Protein AF-A0A8W8LPR8-F1 (afdb_monomer_lite)

InterPro domains:
  IPR003726 Homocysteine-binding domain [PF02574] (1-99)
  IPR003726 Homocysteine-binding domain [PS50970] (1-101)
  IPR036589 Homocysteine-binding domain superfamily [G3DSA:3.20.20.330] (1-135)
  IPR036589 Homocysteine-binding domain superfamily [SSF82282] (1-129)

Structure (mmCIF, N/CA/C/O backbone):
data_AF-A0A8W8LPR8-F1
#
_entry.id   AF-A0A8W8LPR8-F1
#
loop_
_atom_site.group_PDB
_atom_site.id
_atom_site.type_symbol
_atom_site.label_atom_id
_atom_site.label_alt_id
_atom_site.label_comp_id
_atom_site.label_asym_id
_atom_site.label_entity_id
_atom_site.label_seq_id
_atom_site.pdbx_PDB_ins_code
_atom_site.Cartn_x
_atom_site.Cartn_y
_atom_site.Cartn_z
_atom_site.occupancy
_atom_site.B_iso_or_equiv
_atom_site.auth_seq_id
_atom_site.auth_comp_id
_atom_site.auth_asym_id
_atom_site.auth_atom_id
_atom_site.pdbx_PDB_model_num
ATOM 1 N N . LEU A 1 1 ? -12.129 2.761 8.278 1.00 97.50 1 LEU A N 1
ATOM 2 C CA . LEU A 1 1 ? -11.094 3.819 8.320 1.00 97.50 1 LEU A CA 1
ATOM 3 C C . LEU A 1 1 ? -10.591 4.074 6.909 1.00 97.50 1 LEU A C 1
ATOM 5 O O . LEU A 1 1 ? -10.383 3.106 6.181 1.00 97.50 1 LEU A O 1
ATOM 9 N N . ASN A 1 2 ? -10.398 5.334 6.522 1.00 98.25 2 ASN A N 1
ATOM 10 C CA . ASN A 1 2 ? -9.800 5.697 5.238 1.00 98.25 2 ASN A CA 1
ATOM 11 C C . ASN A 1 2 ? -8.885 6.925 5.365 1.00 98.25 2 ASN A C 1
ATOM 13 O O . ASN A 1 2 ? -9.043 7.708 6.297 1.00 98.25 2 ASN A O 1
ATOM 17 N N . CYS A 1 3 ? -8.004 7.098 4.378 1.00 98.19 3 CYS A N 1
ATOM 18 C CA . CYS A 1 3 ? -7.087 8.234 4.233 1.00 98.19 3 CYS A CA 1
ATOM 19 C C . CYS A 1 3 ? -6.099 8.397 5.403 1.00 98.19 3 CYS A C 1
ATOM 21 O O . CYS A 1 3 ? -5.948 7.473 6.203 1.00 98.19 3 CYS A O 1
ATOM 23 N N . CYS A 1 4 ? -5.441 9.563 5.446 1.00 98.00 4 CYS A N 1
ATOM 24 C CA . CYS A 1 4 ? -4.538 10.122 6.456 1.00 98.00 4 CYS A CA 1
ATOM 25 C C . CYS A 1 4 ? -3.412 9.177 6.886 1.00 98.00 4 CYS A C 1
ATOM 27 O O . CYS A 1 4 ? -2.247 9.414 6.598 1.00 98.00 4 CYS A O 1
ATOM 29 N N . ARG A 1 5 ? -3.754 8.085 7.562 1.00 98.69 5 ARG A N 1
ATOM 30 C CA . ARG A 1 5 ? -2.844 7.070 8.086 1.00 98.69 5 ARG A CA 1
ATOM 31 C C . ARG A 1 5 ? -2.363 6.118 6.998 1.00 98.69 5 ARG A C 1
ATOM 33 O O . ARG A 1 5 ? -3.158 5.616 6.194 1.00 98.69 5 ARG A O 1
ATOM 40 N N . GLY A 1 6 ? -1.067 5.831 7.027 1.00 98.69 6 GLY A N 1
ATOM 41 C CA . GLY A 1 6 ? -0.468 4.761 6.251 1.00 98.69 6 GLY A CA 1
ATOM 42 C C . GLY A 1 6 ? -0.840 3.376 6.786 1.00 98.69 6 GLY A C 1
ATOM 43 O O . GLY A 1 6 ? -1.510 3.247 7.820 1.00 98.69 6 GLY A O 1
ATOM 44 N N . PRO A 1 7 ? -0.399 2.301 6.113 1.00 98.50 7 PRO A N 1
ATOM 45 C CA . PRO A 1 7 ? -0.752 0.941 6.508 1.00 98.50 7 PRO A CA 1
ATOM 46 C C . PRO A 1 7 ? -0.296 0.593 7.933 1.00 98.50 7 PRO A C 1
ATOM 48 O O . PRO A 1 7 ? -1.081 0.073 8.727 1.00 98.50 7 PRO A O 1
ATOM 51 N N . SER A 1 8 ? 0.946 0.945 8.281 1.00 98.00 8 SER A N 1
ATOM 52 C CA . SER A 1 8 ? 1.567 0.679 9.587 1.00 98.00 8 SER A CA 1
ATOM 53 C C . SER A 1 8 ? 0.810 1.324 10.748 1.00 98.00 8 SER A C 1
ATOM 55 O O . SER A 1 8 ? 0.628 0.698 11.789 1.00 98.00 8 SER A O 1
ATOM 57 N N . THR A 1 9 ? 0.332 2.557 10.575 1.00 98.62 9 THR A N 1
ATOM 58 C CA . THR A 1 9 ? -0.313 3.333 11.646 1.00 98.62 9 THR A CA 1
ATOM 59 C C . THR A 1 9 ? -1.829 3.151 11.678 1.00 98.62 9 THR A C 1
ATOM 61 O O . THR A 1 9 ? -2.470 3.528 12.661 1.00 98.62 9 THR A O 1
ATOM 64 N N . MET A 1 10 ? -2.420 2.558 10.633 1.00 98.75 10 MET A N 1
ATOM 65 C CA . MET A 1 10 ? -3.833 2.173 10.597 1.00 98.75 10 MET A CA 1
ATOM 66 C C . MET A 1 10 ? -4.073 0.774 11.182 1.00 98.75 10 MET A C 1
ATOM 68 O O . MET A 1 10 ? -5.082 0.570 11.858 1.00 98.75 10 MET A O 1
ATOM 72 N N . LEU A 1 11 ? -3.170 -0.187 10.955 1.00 98.56 11 LEU A N 1
ATOM 73 C CA . LEU A 1 11 ? -3.340 -1.584 11.385 1.00 98.56 11 LEU A CA 1
ATOM 74 C C . LEU A 1 11 ? -3.645 -1.759 12.886 1.00 98.56 11 LEU A C 1
ATOM 76 O O . LEU A 1 11 ? -4.584 -2.497 13.195 1.00 98.56 11 LEU A O 1
ATOM 80 N N . PRO A 1 12 ? -2.947 -1.090 13.829 1.00 98.38 12 PRO A N 1
ATOM 81 C CA . PRO A 1 12 ? -3.279 -1.188 15.251 1.00 98.38 12 PRO A CA 1
ATOM 82 C C . PRO A 1 12 ? -4.718 -0.754 15.552 1.00 98.38 12 PRO A C 1
ATOM 84 O O . PRO A 1 12 ? -5.426 -1.428 16.294 1.00 98.38 12 PRO A O 1
ATOM 87 N N . LEU A 1 13 ? -5.195 0.312 14.901 1.00 98.44 13 LEU A N 1
ATOM 88 C CA . LEU A 1 13 ? -6.566 0.795 15.073 1.00 98.44 13 LEU A CA 1
ATOM 89 C C . LEU A 1 13 ? -7.589 -0.208 14.537 1.00 98.44 13 LEU A C 1
ATOM 91 O O . LEU A 1 13 ? -8.627 -0.413 15.158 1.00 98.44 13 LEU A O 1
ATOM 95 N N . LEU A 1 14 ? -7.302 -0.863 13.408 1.00 98.50 14 LEU A N 1
ATOM 96 C CA . LEU A 1 14 ? -8.178 -1.904 12.862 1.00 98.50 14 LEU A CA 1
ATOM 97 C C . LEU A 1 14 ? -8.317 -3.089 13.823 1.00 98.50 14 LEU A C 1
ATOM 99 O O . LEU A 1 14 ? -9.423 -3.607 13.971 1.00 98.50 14 LEU A O 1
ATOM 103 N N . LYS A 1 15 ? -7.232 -3.485 14.505 1.00 98.25 15 LYS A N 1
ATOM 104 C CA . LYS A 1 15 ? -7.264 -4.546 15.525 1.00 98.25 15 LYS A CA 1
ATOM 105 C C . L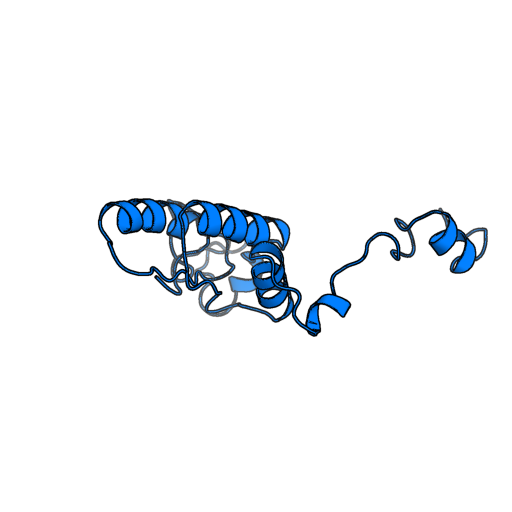YS A 1 15 ? -8.173 -4.166 16.692 1.00 98.25 15 LYS A C 1
ATOM 107 O O . LYS A 1 15 ? -9.020 -4.969 17.075 1.00 98.25 15 LYS A O 1
ATOM 112 N N . GLU A 1 16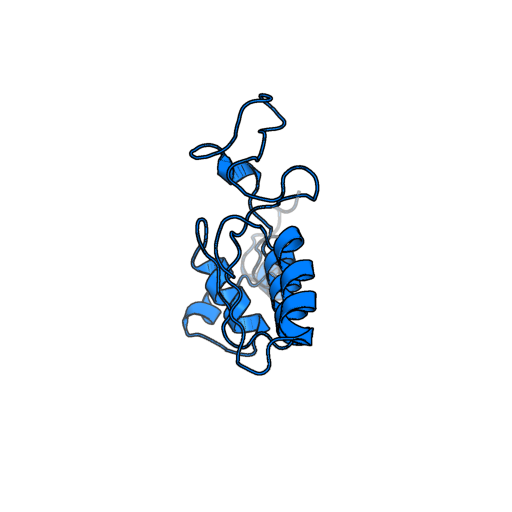 ? -8.055 -2.946 17.213 1.00 98.44 16 GLU A N 1
ATOM 113 C CA . GLU A 1 16 ? -8.924 -2.475 18.301 1.00 98.44 16 GLU A CA 1
ATOM 114 C C . GLU A 1 16 ? -10.386 -2.353 17.861 1.00 98.44 16 GLU A C 1
ATOM 116 O O . GLU A 1 16 ? -11.285 -2.840 18.546 1.00 98.44 16 GLU A O 1
ATOM 121 N N . ILE A 1 17 ? -10.638 -1.796 16.672 1.00 98.19 17 ILE A N 1
ATOM 122 C CA . ILE A 1 17 ? -11.991 -1.689 16.112 1.00 98.19 17 ILE A CA 1
ATOM 123 C C . ILE A 1 17 ? -12.613 -3.074 15.942 1.00 98.19 17 ILE A C 1
ATOM 125 O O . ILE A 1 17 ? -13.782 -3.256 16.276 1.00 98.19 17 ILE A O 1
ATOM 129 N N . LYS A 1 18 ? -11.860 -4.066 15.455 1.00 97.06 18 LYS A N 1
ATOM 130 C CA . LYS A 1 18 ? -12.389 -5.415 15.230 1.00 97.06 18 LYS A CA 1
ATOM 131 C C . LYS A 1 18 ? -12.866 -6.093 16.518 1.00 97.06 18 LYS A C 1
ATOM 133 O O . LYS A 1 18 ? -13.829 -6.852 16.459 1.00 97.06 18 LYS A O 1
ATOM 138 N N . LYS A 1 19 ? -12.246 -5.806 17.670 1.00 97.62 19 LYS A N 1
ATOM 139 C CA . LYS A 1 19 ? -12.659 -6.365 18.973 1.00 97.62 19 LYS A CA 1
ATOM 140 C C . LYS A 1 19 ? -14.067 -5.929 19.381 1.00 97.62 19 LYS A C 1
ATOM 142 O O . LYS A 1 19 ? -14.763 -6.679 20.057 1.00 97.62 19 LYS A O 1
ATOM 147 N N . VAL A 1 20 ? -14.478 -4.722 18.989 1.00 97.81 20 VAL A N 1
ATOM 148 C CA . VAL A 1 20 ? -15.739 -4.107 19.440 1.00 97.81 20 VAL A CA 1
ATOM 149 C C . VAL A 1 20 ? -16.794 -4.011 18.336 1.00 97.81 20 VAL A C 1
ATOM 151 O O . VAL A 1 20 ? -17.993 -4.014 18.618 1.00 97.81 20 VAL A O 1
ATOM 154 N N . CYS A 1 21 ? -16.381 -3.948 17.070 1.00 96.88 21 CYS A N 1
ATOM 155 C CA . CYS A 1 21 ? -17.280 -3.830 15.931 1.00 96.88 21 CYS A CA 1
ATOM 156 C C . CYS A 1 21 ? -17.783 -5.209 15.483 1.00 96.88 21 CYS A C 1
ATOM 158 O O . CYS A 1 21 ? -17.023 -6.033 14.976 1.00 96.88 21 CYS A O 1
ATOM 160 N N . LYS A 1 22 ? -19.093 -5.441 15.632 1.00 94.69 22 LYS A N 1
ATOM 161 C CA . LYS A 1 22 ? -19.756 -6.692 15.221 1.00 94.69 22 LYS A CA 1
ATOM 162 C C . LYS A 1 22 ? -20.054 -6.764 13.717 1.00 94.69 22 LYS A C 1
ATOM 164 O O . LYS A 1 22 ? -20.313 -7.846 13.202 1.00 94.69 22 LYS A O 1
ATOM 169 N N . GLY A 1 23 ? -20.067 -5.620 13.035 1.00 96.38 23 GLY A N 1
ATOM 170 C CA . GLY A 1 23 ? -20.358 -5.525 11.607 1.00 96.38 23 GLY A CA 1
ATOM 171 C C . GLY A 1 23 ? -19.109 -5.615 10.724 1.00 96.38 23 GLY A C 1
ATOM 172 O O . GLY A 1 23 ? -17.986 -5.717 11.229 1.00 96.38 23 GLY A O 1
ATOM 173 N N . PRO A 1 24 ? -19.292 -5.541 9.395 1.00 97.12 24 PRO A N 1
ATOM 174 C CA . PRO A 1 24 ? -18.182 -5.434 8.464 1.00 97.12 24 PRO A CA 1
ATOM 175 C C . PRO A 1 24 ? -17.365 -4.166 8.681 1.00 97.12 24 PRO A C 1
ATOM 177 O O . PRO A 1 24 ? -17.918 -3.079 8.840 1.00 97.12 24 PRO A O 1
ATOM 180 N N . ILE A 1 25 ? -16.040 -4.303 8.630 1.00 98.25 25 ILE A N 1
ATOM 181 C CA . ILE A 1 25 ? -15.119 -3.167 8.704 1.00 98.25 25 ILE A CA 1
ATOM 182 C C . ILE A 1 25 ? -14.436 -2.929 7.359 1.00 98.25 25 ILE A C 1
ATOM 184 O O . ILE A 1 25 ? -14.130 -3.868 6.614 1.00 98.25 25 ILE A O 1
ATOM 188 N N . ALA A 1 26 ? -14.192 -1.649 7.081 1.00 98.50 26 ALA A N 1
ATOM 189 C CA . ALA A 1 26 ? -13.504 -1.176 5.891 1.00 98.50 26 ALA A CA 1
ATOM 190 C C . ALA A 1 26 ? -12.141 -0.560 6.237 1.00 98.50 26 ALA A C 1
ATOM 192 O O . ALA A 1 26 ? -12.038 0.206 7.204 1.00 98.50 26 ALA A O 1
ATOM 193 N N . ALA A 1 27 ? -11.121 -0.837 5.425 1.00 98.69 27 ALA A N 1
ATOM 194 C CA . ALA A 1 27 ? -9.781 -0.267 5.561 1.00 98.69 27 ALA A CA 1
ATOM 195 C C . ALA A 1 27 ? -9.257 0.245 4.215 1.00 98.69 27 ALA A C 1
ATOM 197 O O . ALA A 1 27 ? -9.103 -0.522 3.264 1.00 98.69 27 ALA A O 1
ATOM 198 N N . LEU A 1 28 ? -8.998 1.552 4.144 1.00 98.81 28 LEU A N 1
ATOM 199 C CA . LEU A 1 28 ? -8.468 2.227 2.962 1.00 98.81 28 LEU A CA 1
ATOM 200 C C . LEU A 1 28 ? -7.364 3.227 3.355 1.00 98.81 28 LEU A C 1
ATOM 202 O O . LEU A 1 28 ? -7.597 4.437 3.279 1.00 98.81 28 LEU A O 1
ATOM 206 N N . PRO A 1 29 ? -6.187 2.775 3.823 1.00 98.81 29 PRO A N 1
ATOM 207 C CA . PRO A 1 29 ? -5.091 3.683 4.156 1.00 98.81 29 PRO A CA 1
ATOM 208 C C . PRO A 1 29 ? -4.568 4.412 2.915 1.00 98.81 29 PRO A C 1
ATOM 210 O O . PRO A 1 29 ? -4.819 4.008 1.774 1.00 98.81 29 PRO A O 1
ATOM 213 N N . VAL A 1 30 ? -3.813 5.485 3.131 1.00 98.69 30 VAL A N 1
ATOM 214 C CA . VAL A 1 30 ? -2.938 6.025 2.078 1.00 98.69 30 VAL A CA 1
ATOM 215 C C . VAL A 1 30 ? -1.736 5.089 1.906 1.00 98.69 30 VAL A C 1
ATOM 217 O O . VAL A 1 30 ? -1.276 4.527 2.897 1.00 98.69 30 VAL A O 1
ATOM 220 N N . PRO A 1 31 ? -1.186 4.878 0.699 1.00 98.38 31 PRO A N 1
ATOM 221 C CA . PRO A 1 31 ? -0.024 4.021 0.494 1.00 98.38 31 PRO A CA 1
ATOM 222 C C . PRO A 1 31 ? 1.283 4.785 0.764 1.00 98.38 31 PRO A C 1
ATOM 224 O O . PRO A 1 31 ? 2.237 4.675 -0.005 1.00 98.38 31 PRO A O 1
ATOM 227 N N . PHE A 1 32 ? 1.317 5.570 1.843 1.00 98.56 32 PHE A N 1
ATOM 228 C CA . PHE A 1 32 ? 2.496 6.291 2.315 1.00 98.56 32 PHE A CA 1
ATOM 229 C C . PHE A 1 32 ? 2.998 5.677 3.625 1.00 98.56 32 PHE A C 1
ATOM 231 O O . PHE A 1 32 ? 2.217 5.194 4.447 1.00 98.56 32 PHE A O 1
ATOM 238 N N . ARG A 1 33 ? 4.315 5.683 3.819 1.00 98.44 33 ARG A N 1
ATOM 239 C CA . ARG A 1 33 ? 4.989 5.219 5.029 1.00 98.44 33 ARG A CA 1
ATOM 240 C C . ARG A 1 33 ? 4.859 6.295 6.100 1.00 98.44 33 ARG A C 1
ATOM 242 O O . ARG A 1 33 ? 5.581 7.279 6.075 1.00 98.44 33 ARG A O 1
ATOM 249 N N . THR A 1 34 ? 3.940 6.074 7.027 1.00 98.44 34 THR A N 1
ATOM 250 C CA . THR A 1 34 ? 3.764 6.872 8.247 1.00 98.44 34 THR A CA 1
ATOM 251 C C . THR A 1 34 ? 4.379 6.148 9.447 1.00 98.44 34 THR A C 1
ATOM 253 O O . THR A 1 34 ? 4.468 4.912 9.443 1.00 98.44 34 THR A O 1
ATOM 256 N N . THR A 1 35 ? 4.749 6.881 10.493 1.00 97.88 35 THR A N 1
ATOM 257 C CA . THR A 1 35 ? 5.352 6.332 11.724 1.00 97.88 35 THR A CA 1
ATOM 258 C C . THR A 1 35 ? 4.490 6.628 12.951 1.00 97.88 35 THR A C 1
ATOM 260 O O . THR A 1 35 ? 3.425 7.227 12.840 1.00 97.88 35 THR A O 1
ATOM 263 N N . SER A 1 36 ? 4.885 6.168 14.137 1.00 97.44 36 SER A N 1
ATOM 264 C CA . SER A 1 36 ? 4.206 6.551 15.383 1.00 97.44 36 SER A CA 1
ATOM 265 C C . SER A 1 36 ? 4.290 8.054 15.652 1.00 97.44 36 SER A C 1
ATOM 267 O O . SER A 1 36 ? 3.330 8.630 16.160 1.00 97.44 36 SER A O 1
ATOM 269 N N . GLU A 1 37 ? 5.415 8.667 15.292 1.00 98.06 37 GLU A N 1
ATOM 270 C CA . GLU A 1 37 ? 5.723 10.086 15.482 1.00 98.06 37 GLU A CA 1
ATOM 271 C C . GLU A 1 37 ? 4.984 10.946 14.451 1.00 98.06 37 GLU A C 1
ATOM 273 O O . GLU A 1 37 ? 4.392 11.961 14.808 1.00 98.06 37 GLU A O 1
ATOM 278 N N . GLU A 1 38 ? 4.934 10.488 13.197 1.00 98.25 38 GLU A N 1
ATOM 279 C CA . GLU A 1 38 ? 4.216 11.132 12.093 1.00 98.25 38 GLU A CA 1
ATOM 280 C C . GLU A 1 38 ? 3.117 10.191 11.566 1.00 98.25 38 GLU A C 1
ATOM 282 O O . GLU A 1 38 ? 3.279 9.509 10.545 1.00 98.25 38 GLU A O 1
ATOM 287 N N . PRO A 1 39 ? 1.983 10.076 12.287 1.00 98.38 39 PRO A N 1
ATOM 288 C CA . PRO A 1 39 ? 1.002 9.024 12.043 1.00 98.38 39 PRO A CA 1
ATOM 289 C C . PRO A 1 39 ? 0.163 9.208 10.787 1.00 98.38 39 PRO A C 1
ATOM 291 O O . PRO A 1 39 ? -0.497 8.246 10.374 1.00 98.38 39 PRO A O 1
ATOM 294 N N . THR A 1 40 ? 0.153 10.401 10.197 1.00 98.50 40 THR A N 1
ATOM 295 C CA . THR A 1 40 ? -0.656 10.733 9.025 1.00 98.50 40 THR A CA 1
ATOM 296 C C . THR A 1 40 ? 0.175 11.426 7.948 1.00 98.50 40 THR A C 1
ATOM 298 O O . THR A 1 40 ? 1.209 12.014 8.244 1.00 98.50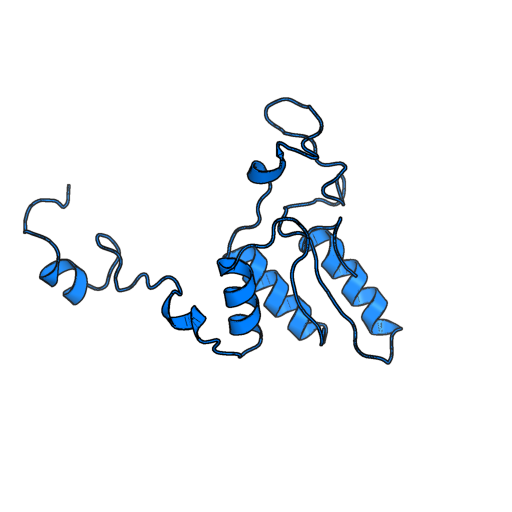 40 THR A O 1
ATOM 301 N N . MET A 1 41 ? -0.267 11.359 6.691 1.00 98.12 41 MET A N 1
ATOM 302 C CA . MET A 1 41 ? 0.445 11.958 5.559 1.00 98.12 41 MET A CA 1
ATOM 303 C C 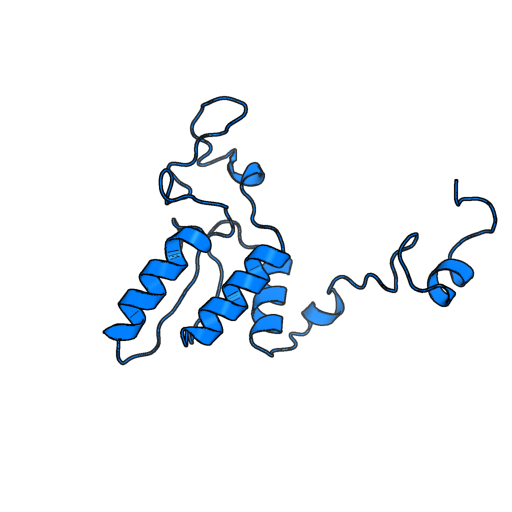. MET A 1 41 ? 0.599 13.477 5.683 1.00 98.12 41 MET A C 1
ATOM 305 O O . MET A 1 41 ? 1.559 14.031 5.168 1.00 98.12 41 MET A O 1
ATOM 309 N N . GLU A 1 42 ? -0.342 14.141 6.357 1.00 98.44 42 GLU A N 1
ATOM 310 C CA . GLU A 1 42 ? -0.393 15.595 6.525 1.00 98.44 42 GLU A CA 1
ATOM 311 C C . GLU A 1 42 ? 0.717 16.133 7.433 1.00 98.44 42 GLU A C 1
ATOM 313 O O . GLU A 1 42 ? 1.032 17.317 7.362 1.00 98.44 42 GLU A O 1
ATOM 318 N N . VAL A 1 43 ? 1.297 15.277 8.279 1.00 98.19 43 VAL A N 1
ATOM 319 C CA . VAL A 1 43 ? 2.350 15.643 9.238 1.00 98.19 43 VAL A CA 1
ATOM 320 C C . VAL A 1 43 ? 3.708 15.040 8.884 1.00 98.19 43 VAL A C 1
ATOM 322 O O . VAL A 1 43 ? 4.618 15.111 9.697 1.00 98.19 43 VAL A O 1
ATOM 325 N N . LEU A 1 44 ? 3.841 14.429 7.701 1.00 98.38 44 LEU A N 1
ATOM 326 C CA . LEU A 1 44 ? 5.120 13.894 7.240 1.00 98.38 44 LEU A CA 1
ATOM 327 C C . LEU A 1 44 ? 6.107 15.030 6.973 1.00 98.38 44 LEU A C 1
ATOM 329 O O . LEU A 1 44 ? 5.781 15.976 6.248 1.00 98.38 44 LEU A O 1
ATOM 333 N N . THR A 1 45 ? 7.321 14.888 7.491 1.00 98.25 45 THR A N 1
ATOM 334 C CA . THR A 1 45 ? 8.429 15.813 7.240 1.00 98.25 45 THR A CA 1
ATOM 335 C C . THR A 1 45 ? 9.396 15.191 6.244 1.00 98.25 45 THR A C 1
ATOM 337 O O . THR A 1 45 ? 9.879 14.078 6.449 1.00 98.25 45 THR A O 1
ATOM 340 N N . ASP A 1 46 ? 9.696 15.896 5.154 1.00 96.44 46 ASP A N 1
ATOM 341 C CA . ASP A 1 46 ? 10.719 15.473 4.200 1.00 96.44 46 ASP A CA 1
ATOM 342 C C . ASP A 1 46 ? 12.089 15.408 4.905 1.00 96.44 46 ASP A C 1
ATOM 344 O O . ASP A 1 46 ? 12.572 16.432 5.391 1.00 96.44 46 ASP A O 1
ATOM 348 N N . PRO A 1 47 ? 12.733 14.228 4.981 1.00 93.38 47 PRO A N 1
ATOM 349 C CA . PRO A 1 47 ? 14.004 14.078 5.681 1.00 93.38 47 PRO A CA 1
ATOM 350 C C . PRO A 1 47 ? 15.165 14.815 5.003 1.00 93.38 47 PRO A C 1
ATOM 352 O O . PRO A 1 47 ? 16.159 15.092 5.673 1.00 93.38 47 PRO A O 1
ATOM 355 N N . ASP A 1 48 ? 15.066 15.119 3.706 1.00 95.12 48 ASP A N 1
ATOM 356 C CA . ASP A 1 48 ? 16.134 15.785 2.958 1.00 95.12 48 ASP A CA 1
ATOM 357 C C . ASP A 1 48 ? 16.084 17.314 3.152 1.00 95.12 48 ASP A C 1
ATOM 359 O O . ASP A 1 48 ? 17.123 17.974 3.158 1.00 95.12 48 ASP A O 1
ATOM 363 N N . THR A 1 49 ? 14.889 17.885 3.346 1.00 95.75 49 THR A N 1
ATOM 364 C CA . THR A 1 49 ? 14.683 19.343 3.464 1.00 95.75 49 THR A CA 1
ATOM 365 C C . THR A 1 49 ? 14.262 19.810 4.858 1.00 95.75 49 THR A C 1
ATOM 367 O O . THR A 1 49 ? 14.390 20.994 5.170 1.00 95.75 49 THR A O 1
ATOM 370 N N . GLY A 1 50 ? 13.756 18.912 5.706 1.00 96.62 50 GLY A N 1
ATOM 371 C CA . GLY A 1 50 ? 13.154 19.239 7.001 1.00 96.62 50 GLY A CA 1
ATOM 372 C C . GLY A 1 50 ? 11.805 19.962 6.902 1.00 96.62 50 GLY A C 1
ATOM 373 O O . GLY A 1 50 ? 11.303 20.451 7.913 1.00 96.62 50 GLY A O 1
ATOM 374 N N . MET A 1 51 ? 11.225 20.064 5.703 1.00 97.50 51 MET A N 1
ATOM 375 C CA . MET A 1 51 ? 9.973 20.779 5.448 1.00 97.50 51 MET A CA 1
ATOM 376 C C . MET A 1 51 ? 8.770 19.822 5.444 1.00 97.50 51 MET A C 1
ATOM 378 O O . MET A 1 51 ? 8.936 18.629 5.180 1.00 97.50 51 MET A O 1
ATOM 382 N N . PRO A 1 52 ? 7.540 20.313 5.689 1.00 98.06 52 PRO A N 1
ATOM 383 C CA . PRO A 1 52 ? 6.341 19.495 5.527 1.00 98.06 52 PRO A CA 1
ATOM 384 C C . PRO A 1 52 ? 6.228 18.947 4.099 1.00 98.06 52 PRO A C 1
ATOM 386 O O . PRO A 1 52 ? 6.257 19.711 3.137 1.00 98.06 52 PRO A O 1
ATOM 389 N N . ALA A 1 53 ? 6.059 17.632 3.962 1.00 97.75 53 ALA A N 1
ATOM 390 C CA . ALA A 1 53 ? 5.956 16.972 2.661 1.00 97.75 53 ALA A CA 1
ATOM 391 C C . ALA A 1 53 ? 4.564 17.130 2.023 1.00 97.75 53 ALA A C 1
ATOM 393 O O . ALA A 1 53 ? 4.408 17.110 0.801 1.00 97.75 53 ALA A O 1
ATOM 394 N N . PHE A 1 54 ? 3.513 17.258 2.834 1.00 97.69 54 PHE A N 1
ATOM 395 C CA . PHE A 1 54 ? 2.157 17.458 2.330 1.00 97.69 54 PHE A CA 1
ATOM 396 C C . PHE A 1 54 ? 1.954 18.903 1.827 1.00 97.69 54 PHE A C 1
ATOM 398 O O . PHE A 1 54 ? 2.346 19.839 2.523 1.00 97.69 54 PHE A O 1
ATOM 405 N N . PRO A 1 55 ? 1.264 19.123 0.686 1.00 94.75 55 PRO A N 1
ATOM 406 C CA . PRO A 1 55 ? 0.592 18.121 -0.149 1.00 94.75 55 PRO A CA 1
ATOM 407 C C . PRO A 1 55 ? 1.397 17.605 -1.349 1.00 94.75 55 PRO A C 1
ATOM 409 O O . PRO A 1 55 ? 0.925 16.688 -2.021 1.00 94.75 55 PRO A O 1
ATOM 412 N N . VAL A 1 56 ? 2.552 18.194 -1.665 1.00 94.69 56 VAL A N 1
ATOM 413 C CA . VAL A 1 56 ? 3.183 18.037 -2.991 1.00 94.69 56 VAL A CA 1
ATOM 414 C C . VAL A 1 56 ? 4.395 17.100 -3.021 1.00 94.69 56 VAL A C 1
ATOM 416 O O . VAL A 1 56 ? 4.596 16.429 -4.031 1.00 94.69 56 VAL A O 1
ATOM 419 N N . ASP A 1 57 ? 5.122 16.945 -1.915 1.00 96.69 57 ASP A N 1
ATOM 420 C CA . ASP A 1 57 ? 6.389 16.194 -1.831 1.00 96.69 57 ASP A CA 1
ATOM 421 C C . ASP A 1 57 ? 6.226 14.797 -1.192 1.00 96.69 57 ASP A C 1
ATOM 423 O O . ASP A 1 57 ? 7.163 14.152 -0.722 1.00 96.69 57 ASP A O 1
ATOM 427 N N . LEU A 1 58 ? 5.006 14.259 -1.240 1.00 97.19 58 LEU A N 1
ATOM 428 C CA . LEU A 1 58 ? 4.659 12.921 -0.751 1.00 97.19 58 LEU A CA 1
ATOM 429 C C . LEU A 1 58 ? 5.274 11.721 -1.506 1.00 97.19 58 LEU A C 1
ATOM 431 O O . LEU A 1 58 ? 5.370 10.655 -0.887 1.00 97.19 58 LEU A O 1
ATOM 435 N N . PRO A 1 59 ? 5.685 11.788 -2.797 1.00 95.31 59 PRO A N 1
ATOM 436 C CA . PRO A 1 59 ? 6.167 10.603 -3.512 1.00 95.31 59 PRO A CA 1
ATOM 437 C C . PRO A 1 59 ? 7.337 9.871 -2.844 1.00 95.31 59 PRO A C 1
ATOM 439 O O . PRO A 1 59 ? 7.453 8.650 -2.979 1.00 95.31 59 PRO A O 1
ATOM 442 N N . ARG A 1 60 ? 8.170 10.578 -2.069 1.00 95.06 60 ARG A N 1
ATOM 443 C CA . ARG A 1 60 ? 9.264 9.972 -1.294 1.00 95.06 60 ARG A CA 1
ATOM 444 C C . ARG A 1 60 ? 8.772 8.907 -0.309 1.00 95.06 60 ARG A C 1
ATOM 446 O O . ARG A 1 60 ? 9.483 7.942 -0.032 1.00 95.06 60 ARG A O 1
ATOM 453 N N . PHE A 1 61 ? 7.549 9.054 0.187 1.00 98.06 61 PHE A N 1
ATOM 454 C CA . PHE A 1 61 ? 6.988 8.221 1.241 1.00 98.06 61 PHE A CA 1
ATOM 455 C C . PHE A 1 61 ? 6.218 7.013 0.716 1.00 98.06 61 PHE A C 1
ATOM 457 O O . PHE A 1 61 ? 5.675 6.268 1.525 1.00 98.06 61 PHE A O 1
ATOM 464 N N . PHE A 1 62 ? 6.148 6.760 -0.596 1.00 98.06 62 PHE A N 1
ATOM 465 C CA . PHE A 1 62 ? 5.388 5.615 -1.104 1.00 98.06 62 PHE A CA 1
ATOM 466 C C . PHE A 1 62 ? 5.822 4.279 -0.468 1.00 98.06 62 PHE A C 1
ATOM 468 O O . PHE A 1 62 ? 7.007 3.927 -0.363 1.00 98.06 62 PHE A O 1
ATOM 475 N N . CYS A 1 63 ? 4.830 3.495 -0.051 1.00 98.38 63 CYS A N 1
ATOM 476 C CA . CYS A 1 63 ? 5.016 2.094 0.298 1.00 98.38 63 CYS A CA 1
ATOM 477 C C . CYS A 1 63 ? 5.498 1.315 -0.928 1.00 98.38 63 CYS A C 1
ATOM 479 O O . CYS A 1 63 ? 5.104 1.597 -2.052 1.00 98.38 63 CYS A O 1
ATOM 481 N N . SER A 1 64 ? 6.329 0.298 -0.731 1.00 97.31 64 SER A N 1
ATOM 482 C CA . SER A 1 64 ? 6.620 -0.662 -1.792 1.00 97.31 64 SER A CA 1
ATOM 483 C C . SER A 1 64 ? 5.405 -1.557 -2.064 1.00 97.31 64 SER A C 1
ATOM 485 O O . SER A 1 64 ? 4.485 -1.668 -1.249 1.00 97.31 64 SER A O 1
ATOM 487 N N . ARG A 1 65 ? 5.425 -2.269 -3.197 1.00 96.19 65 ARG A N 1
ATOM 488 C CA . ARG A 1 65 ? 4.439 -3.325 -3.488 1.00 96.19 65 ARG A CA 1
ATOM 489 C C . ARG A 1 65 ? 4.394 -4.359 -2.364 1.00 96.19 65 ARG A C 1
ATOM 491 O O . ARG A 1 65 ? 3.313 -4.680 -1.894 1.00 96.19 65 ARG A O 1
ATOM 498 N N . THR A 1 66 ? 5.555 -4.807 -1.892 1.00 96.62 66 THR A N 1
ATOM 499 C CA . THR A 1 66 ? 5.666 -5.775 -0.794 1.00 96.62 66 THR A CA 1
ATOM 500 C C . THR A 1 66 ? 4.971 -5.279 0.472 1.00 96.62 66 THR A C 1
ATOM 502 O O . THR A 1 66 ? 4.158 -5.999 1.032 1.00 96.62 66 THR A O 1
ATOM 505 N N . GLN A 1 67 ? 5.182 -4.018 0.860 1.00 98.25 67 GLN A N 1
ATOM 506 C CA . GLN A 1 67 ? 4.533 -3.440 2.044 1.00 98.25 67 GLN A CA 1
ATOM 507 C C . GLN A 1 67 ? 3.004 -3.357 1.901 1.00 98.25 67 GLN A C 1
ATOM 509 O O . GLN A 1 67 ? 2.272 -3.567 2.866 1.00 98.25 67 GLN A O 1
ATOM 514 N N . ILE A 1 68 ? 2.500 -3.070 0.697 1.00 98.50 68 ILE A N 1
ATOM 515 C CA . ILE A 1 68 ? 1.055 -3.085 0.428 1.00 98.50 68 ILE A CA 1
ATOM 516 C C . ILE A 1 68 ? 0.492 -4.514 0.452 1.00 98.50 68 ILE A C 1
ATOM 518 O O . ILE A 1 68 ? -0.609 -4.711 0.964 1.00 98.50 68 ILE A O 1
ATOM 522 N N . ALA A 1 69 ? 1.232 -5.508 -0.048 1.00 97.81 69 ALA A N 1
ATOM 523 C CA . ALA A 1 69 ? 0.837 -6.914 0.046 1.00 97.81 69 ALA A CA 1
ATOM 524 C C . ALA A 1 69 ? 0.798 -7.399 1.505 1.00 97.81 69 ALA A C 1
ATOM 526 O O . ALA A 1 69 ? -0.193 -7.983 1.938 1.00 97.81 69 ALA A O 1
ATOM 527 N N . GLU A 1 70 ? 1.819 -7.069 2.297 1.00 98.44 70 GLU A N 1
ATOM 528 C CA . GLU A 1 70 ? 1.873 -7.363 3.735 1.00 98.44 70 GLU A CA 1
ATOM 529 C C . GLU A 1 70 ? 0.706 -6.723 4.494 1.00 98.44 70 GLU A C 1
ATOM 531 O O . GLU A 1 70 ? 0.094 -7.363 5.351 1.00 98.44 70 GLU A O 1
ATOM 536 N N . PHE A 1 71 ? 0.358 -5.474 4.171 1.00 98.62 71 PHE A N 1
ATOM 537 C CA . PHE A 1 71 ? -0.838 -4.833 4.713 1.00 98.62 71 PHE A CA 1
ATOM 538 C C . PHE A 1 71 ? -2.110 -5.598 4.344 1.00 98.62 71 PHE A C 1
ATOM 540 O O . PHE A 1 71 ? -2.957 -5.815 5.209 1.00 98.62 71 PHE A O 1
ATOM 547 N N . ALA A 1 72 ? -2.252 -6.014 3.084 1.00 98.50 72 ALA A N 1
ATOM 548 C CA . ALA A 1 72 ? -3.415 -6.764 2.625 1.00 98.50 72 ALA A CA 1
ATOM 549 C C . ALA A 1 72 ? -3.572 -8.080 3.394 1.00 98.50 72 ALA A C 1
ATOM 551 O O . ALA A 1 72 ? -4.663 -8.368 3.890 1.00 98.50 72 ALA A O 1
ATOM 552 N N . ALA A 1 73 ? -2.481 -8.836 3.537 1.00 98.44 73 ALA A N 1
ATOM 553 C CA . ALA A 1 73 ? -2.446 -10.088 4.282 1.00 98.44 73 ALA A CA 1
ATOM 554 C C . ALA A 1 73 ? -2.857 -9.879 5.748 1.00 98.44 73 ALA A C 1
ATOM 556 O O . ALA A 1 73 ? -3.774 -10.544 6.228 1.00 98.44 73 ALA A O 1
ATOM 557 N N . GLN A 1 74 ? -2.277 -8.886 6.428 1.00 98.62 74 GLN A N 1
ATOM 558 C CA . GLN A 1 74 ? -2.628 -8.564 7.816 1.00 98.62 74 GLN A CA 1
ATOM 559 C C . GLN A 1 74 ? -4.076 -8.078 7.960 1.00 98.62 74 GLN A C 1
ATOM 561 O O . GLN A 1 74 ? -4.783 -8.476 8.882 1.00 98.62 74 GLN A O 1
ATOM 566 N N . ALA A 1 75 ? -4.560 -7.236 7.044 1.00 98.56 75 ALA A N 1
ATOM 567 C CA . ALA A 1 75 ? -5.947 -6.777 7.045 1.00 98.56 75 ALA A CA 1
ATOM 568 C C . ALA A 1 75 ? -6.929 -7.946 6.851 1.00 98.56 75 ALA A C 1
ATOM 570 O O . ALA A 1 75 ? -7.979 -7.987 7.495 1.00 98.56 75 ALA A O 1
ATOM 571 N N . LYS A 1 76 ? -6.575 -8.914 5.999 1.00 97.88 76 LYS A N 1
ATOM 572 C CA . LYS A 1 76 ? -7.355 -10.136 5.776 1.00 97.88 76 LYS A CA 1
ATOM 573 C C . LYS A 1 76 ? -7.401 -10.996 7.036 1.00 97.88 76 LYS A C 1
ATOM 575 O O . LYS A 1 76 ? -8.474 -11.459 7.405 1.00 97.88 76 LYS A O 1
ATOM 580 N N . GLU A 1 77 ? -6.272 -11.139 7.725 1.00 98.06 77 GLU A N 1
ATOM 581 C CA . GLU A 1 77 ? -6.160 -11.876 8.990 1.00 98.06 77 GLU A CA 1
ATOM 582 C C . GLU A 1 77 ? -6.976 -11.225 10.123 1.00 98.06 77 GLU A C 1
ATOM 584 O O . GLU A 1 77 ? -7.634 -11.915 10.896 1.00 98.06 77 GLU A O 1
ATOM 589 N N . ILE A 1 78 ? -7.044 -9.888 10.161 1.00 98.19 78 ILE A N 1
ATOM 590 C CA . ILE A 1 78 ? -7.938 -9.131 11.062 1.00 98.19 78 ILE A CA 1
ATOM 591 C C . ILE A 1 78 ? -9.428 -9.351 10.710 1.00 98.19 78 ILE A C 1
ATOM 593 O O . ILE A 1 78 ? -10.315 -9.128 11.537 1.00 98.19 78 ILE A O 1
ATOM 597 N N . GLY A 1 79 ? -9.741 -9.792 9.492 1.00 97.38 79 GLY A N 1
ATOM 598 C CA . GLY A 1 79 ? -11.113 -9.954 9.013 1.00 97.38 79 GLY A CA 1
ATOM 599 C C . GLY A 1 79 ? -11.725 -8.658 8.478 1.00 97.38 79 GLY A C 1
ATOM 600 O O . GLY A 1 79 ? -12.920 -8.414 8.669 1.00 97.38 79 GLY A O 1
ATOM 601 N N . VAL A 1 80 ? -10.919 -7.809 7.830 1.00 98.38 80 VAL A N 1
ATOM 602 C CA . VAL A 1 80 ? -11.408 -6.670 7.038 1.00 98.38 80 VAL A CA 1
ATOM 603 C C . VAL A 1 80 ? -12.148 -7.190 5.803 1.00 98.38 80 VAL A C 1
ATOM 605 O O . VAL A 1 80 ? -11.632 -8.018 5.058 1.00 98.38 80 VAL A O 1
ATOM 608 N N . GLN A 1 81 ? -13.364 -6.694 5.571 1.00 97.25 81 GLN A N 1
ATOM 609 C CA . GLN A 1 81 ? -14.242 -7.182 4.494 1.00 97.25 81 GLN A CA 1
ATOM 610 C C . GLN A 1 81 ? -14.280 -6.243 3.288 1.00 97.25 81 GLN A C 1
ATOM 612 O O . GLN A 1 81 ? -14.506 -6.687 2.165 1.00 97.25 81 GLN A O 1
ATOM 617 N N . TYR A 1 82 ? -14.043 -4.951 3.512 1.00 98.00 82 TYR A N 1
ATOM 618 C CA . TYR A 1 82 ? -13.926 -3.960 2.452 1.00 98.00 82 TYR A CA 1
ATOM 619 C C . TYR A 1 82 ? -12.519 -3.365 2.495 1.00 98.00 82 TYR A C 1
ATOM 621 O O . TYR A 1 82 ? -12.202 -2.560 3.370 1.00 98.00 82 TYR A O 1
ATOM 629 N N . ILE A 1 83 ? -11.666 -3.751 1.551 1.00 98.44 83 ILE A N 1
ATOM 630 C CA . ILE A 1 83 ? -10.292 -3.253 1.471 1.00 98.44 83 ILE A CA 1
ATOM 631 C C . ILE A 1 83 ? -10.096 -2.368 0.242 1.00 98.44 83 ILE A C 1
ATOM 633 O O . ILE A 1 83 ? -10.633 -2.630 -0.834 1.00 98.44 83 ILE A O 1
ATOM 637 N N . GLY A 1 84 ? -9.295 -1.324 0.402 1.00 98.25 84 GLY A N 1
ATOM 638 C CA . GLY A 1 84 ? -8.840 -0.476 -0.688 1.00 98.25 84 GLY A CA 1
ATOM 639 C C . GLY A 1 84 ? -7.640 0.359 -0.266 1.00 98.25 84 GLY A C 1
ATOM 640 O O . GLY A 1 84 ? -6.992 0.078 0.739 1.00 98.25 84 GLY A O 1
ATOM 641 N N . LEU A 1 85 ? -7.365 1.405 -1.037 1.00 98.56 85 LEU A N 1
ATOM 642 C CA . LEU A 1 85 ? -6.380 2.441 -0.726 1.00 98.56 85 LEU A CA 1
ATOM 643 C C . LEU A 1 85 ? -6.981 3.795 -1.091 1.00 98.56 85 LEU A C 1
ATOM 645 O O . LEU A 1 85 ? -7.807 3.881 -2.002 1.00 98.56 85 LEU A O 1
ATOM 649 N N . CYS A 1 86 ? -6.576 4.835 -0.373 1.00 98.56 86 CYS A N 1
ATOM 650 C CA . CYS A 1 86 ? -7.108 6.186 -0.524 1.00 98.56 86 CYS A CA 1
ATOM 651 C C . CYS A 1 86 ? -6.175 7.067 -1.378 1.00 98.56 86 CYS A C 1
ATOM 653 O O . CYS A 1 86 ? -5.707 6.624 -2.428 1.00 98.56 86 CYS A O 1
ATOM 655 N N . CYS A 1 87 ? -5.918 8.312 -0.970 1.00 98.06 87 CYS A N 1
ATOM 656 C CA . CYS A 1 87 ? -5.018 9.238 -1.661 1.00 98.06 87 CYS A CA 1
ATOM 657 C C . CYS A 1 87 ? -3.655 8.595 -1.944 1.00 98.06 87 CYS A C 1
ATOM 659 O O . CYS A 1 87 ? -3.107 7.925 -1.077 1.00 98.06 87 CYS A O 1
ATOM 661 N N . GLY A 1 88 ? -3.128 8.779 -3.157 1.00 96.44 88 GLY A N 1
ATOM 662 C CA . GLY A 1 88 ? -1.882 8.146 -3.609 1.00 96.44 88 GLY A CA 1
ATOM 663 C C . GLY A 1 88 ? -2.044 6.722 -4.158 1.00 96.44 88 GLY A C 1
ATOM 664 O O . GLY A 1 88 ? -1.075 6.141 -4.643 1.00 96.44 88 GLY A O 1
ATOM 665 N N . ASN A 1 89 ? -3.244 6.134 -4.119 1.00 97.94 89 ASN A N 1
ATOM 666 C CA . ASN A 1 89 ? -3.482 4.840 -4.750 1.00 97.94 89 ASN A CA 1
ATOM 667 C C . ASN A 1 89 ? -3.180 4.878 -6.258 1.00 97.94 89 ASN A C 1
ATOM 669 O O . ASN A 1 89 ? -3.425 5.863 -6.951 1.00 97.94 89 ASN A O 1
ATOM 673 N N . ALA A 1 90 ? -2.699 3.750 -6.770 1.00 96.69 90 ALA A N 1
ATOM 674 C CA . ALA A 1 90 ? -2.414 3.533 -8.175 1.00 96.69 90 ALA A CA 1
ATOM 675 C C . ALA A 1 90 ? -2.931 2.156 -8.609 1.00 96.69 90 ALA A C 1
ATOM 677 O O . ALA A 1 90 ? -3.072 1.229 -7.804 1.00 96.69 90 ALA A O 1
ATOM 678 N N . SER A 1 91 ? -3.170 1.997 -9.913 1.00 96.81 91 SER A N 1
ATOM 679 C CA . SER A 1 91 ? -3.744 0.775 -10.501 1.00 96.81 91 SER A CA 1
ATOM 680 C C . SER A 1 91 ? -3.002 -0.498 -10.088 1.00 96.81 91 SER A C 1
ATOM 682 O O . SER A 1 91 ? -3.604 -1.545 -9.849 1.00 96.81 91 SER A O 1
ATOM 684 N N . HIS A 1 92 ? -1.684 -0.400 -9.950 1.00 96.44 92 HIS A N 1
ATOM 685 C CA . HIS A 1 92 ? -0.834 -1.522 -9.608 1.00 96.44 92 HIS A CA 1
ATOM 686 C C . HIS A 1 92 ? -0.935 -1.953 -8.137 1.00 96.44 92 HIS A C 1
ATOM 688 O O . HIS A 1 92 ? -0.772 -3.143 -7.873 1.00 96.44 92 HIS A O 1
ATOM 694 N N . TYR A 1 93 ? -1.233 -1.038 -7.208 1.00 98.00 93 TYR A N 1
ATOM 695 C CA . TYR A 1 93 ? -1.521 -1.384 -5.814 1.00 98.00 93 TYR A CA 1
ATOM 696 C C . TYR A 1 93 ? -2.918 -1.970 -5.663 1.00 98.00 93 TYR A C 1
ATOM 698 O O . TYR A 1 93 ? -3.089 -2.983 -4.998 1.00 98.00 93 TYR A O 1
ATOM 706 N N . THR A 1 94 ? -3.912 -1.380 -6.331 1.00 97.50 94 THR A N 1
ATOM 707 C CA . THR A 1 94 ? -5.291 -1.896 -6.299 1.00 97.50 94 THR A CA 1
ATOM 708 C C . THR A 1 94 ? -5.363 -3.329 -6.820 1.00 97.50 94 THR A C 1
ATOM 710 O O . THR A 1 94 ? -6.015 -4.181 -6.221 1.00 97.50 94 THR A O 1
ATOM 713 N N . ARG A 1 95 ? -4.656 -3.617 -7.920 1.00 97.38 95 ARG A N 1
ATOM 714 C CA . ARG A 1 95 ? -4.524 -4.979 -8.443 1.00 97.38 95 ARG A CA 1
ATOM 715 C C . ARG A 1 95 ? -3.894 -5.919 -7.418 1.00 97.38 95 ARG A C 1
ATOM 717 O O . ARG A 1 95 ? -4.448 -6.984 -7.187 1.00 97.38 95 ARG A O 1
ATOM 724 N N . LEU A 1 96 ? -2.777 -5.510 -6.815 1.00 96.94 96 LEU A N 1
ATOM 725 C CA . LEU A 1 96 ? -2.070 -6.314 -5.822 1.00 96.94 96 LEU A CA 1
ATOM 726 C C . LEU A 1 96 ? -2.966 -6.630 -4.617 1.00 96.94 96 LEU A C 1
ATOM 728 O O . LEU A 1 96 ? -3.080 -7.784 -4.236 1.00 96.94 96 LEU A O 1
ATOM 732 N N . LEU A 1 97 ? -3.689 -5.638 -4.081 1.00 97.44 97 LEU A N 1
ATOM 733 C CA . LEU A 1 97 ? -4.664 -5.863 -3.009 1.00 97.44 97 LEU A CA 1
ATOM 734 C C . LEU A 1 97 ? -5.723 -6.902 -3.391 1.00 97.44 97 LEU A C 1
ATOM 736 O O . LEU A 1 97 ? -6.068 -7.761 -2.582 1.00 97.44 97 LEU A O 1
ATOM 740 N N . ALA A 1 98 ? -6.253 -6.818 -4.614 1.00 97.38 98 ALA A N 1
ATOM 741 C CA . ALA A 1 98 ? -7.237 -7.778 -5.095 1.00 97.38 98 ALA A CA 1
ATOM 742 C C . ALA A 1 98 ? -6.646 -9.196 -5.179 1.00 97.38 98 ALA A C 1
ATOM 744 O O . ALA A 1 98 ? -7.316 -10.144 -4.770 1.00 97.38 98 ALA A O 1
ATOM 745 N N . GLU A 1 99 ? -5.409 -9.326 -5.664 1.00 97.00 99 GLU A N 1
ATOM 746 C CA . GLU A 1 99 ? -4.666 -10.591 -5.751 1.00 97.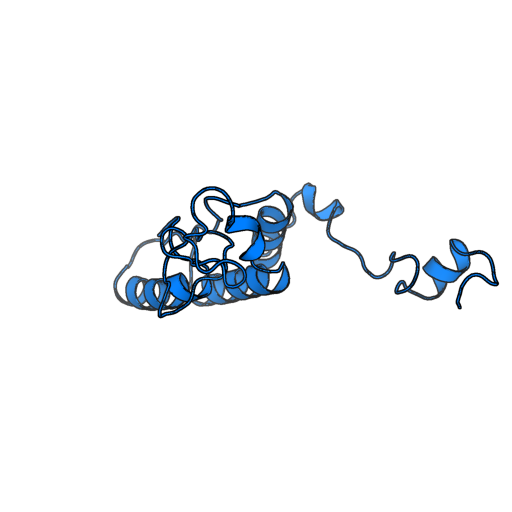00 99 GLU A CA 1
ATOM 747 C C . GLU A 1 99 ? -4.429 -11.215 -4.368 1.00 97.00 99 GLU A C 1
ATOM 749 O O . GLU A 1 99 ? -4.761 -12.383 -4.169 1.00 97.00 99 GLU A O 1
ATOM 754 N N . GLU A 1 100 ? -4.001 -10.431 -3.377 1.00 97.12 100 GLU A N 1
ATOM 755 C CA . GLU A 1 100 ? -3.822 -10.892 -1.985 1.00 97.12 100 GLU A CA 1
ATOM 756 C C . GLU A 1 100 ? -5.147 -11.316 -1.317 1.00 97.12 100 GLU A C 1
ATOM 758 O O . GLU A 1 100 ? -5.229 -12.264 -0.522 1.00 97.12 100 GLU A O 1
ATOM 763 N N . TYR A 1 101 ? -6.250 -10.668 -1.697 1.00 97.25 101 TYR A N 1
ATOM 764 C CA . TYR A 1 101 ? -7.602 -11.072 -1.297 1.00 97.25 101 TYR A CA 1
ATOM 765 C C . TYR A 1 101 ? -8.142 -12.266 -2.103 1.00 97.25 101 TYR A C 1
ATOM 767 O O . TYR A 1 101 ? -9.311 -12.624 -1.967 1.00 97.25 101 TYR A O 1
ATOM 775 N N . GLY A 1 102 ? -7.299 -12.932 -2.896 1.00 96.50 102 GLY A N 1
ATOM 776 C CA . GLY A 1 102 ? -7.629 -14.152 -3.634 1.00 96.50 102 GLY A CA 1
ATOM 777 C C . GLY A 1 102 ? -8.423 -13.913 -4.917 1.00 96.50 102 GLY A C 1
ATOM 778 O O . GLY A 1 102 ? -8.969 -14.857 -5.486 1.00 96.50 102 GLY A O 1
ATOM 779 N N . ARG A 1 103 ? -8.521 -12.667 -5.391 1.00 97.06 103 ARG A N 1
ATOM 780 C CA . ARG A 1 103 ? -9.171 -12.335 -6.666 1.00 97.06 103 ARG A CA 1
ATOM 781 C C . ARG A 1 103 ? -8.141 -12.343 -7.790 1.00 97.06 103 ARG A C 1
ATOM 783 O O . ARG A 1 103 ? -6.971 -12.064 -7.586 1.00 97.06 103 ARG A O 1
ATOM 790 N N . LYS A 1 104 ? -8.595 -12.576 -9.020 1.00 97.25 104 LYS A N 1
ATOM 791 C CA . LYS A 1 104 ? -7.761 -12.464 -10.224 1.00 97.25 104 LYS A CA 1
ATOM 792 C C . LYS A 1 104 ? -8.407 -11.494 -11.216 1.00 97.25 104 LYS A C 1
ATOM 794 O O . LYS A 1 104 ? -9.075 -11.942 -12.149 1.00 97.25 104 LYS A O 1
ATOM 799 N N . PRO A 1 105 ? -8.330 -10.169 -10.981 1.00 96.56 105 PRO A N 1
ATOM 800 C CA . PRO A 1 105 ? -8.928 -9.191 -11.888 1.00 96.56 105 PRO A CA 1
ATOM 801 C C . PRO A 1 105 ? -8.323 -9.284 -13.303 1.00 96.56 105 PRO A C 1
ATOM 803 O O . PRO A 1 105 ? -7.185 -9.721 -13.456 1.00 96.56 105 PRO A O 1
ATOM 806 N N . PRO A 1 106 ? -9.001 -8.787 -14.357 1.00 97.06 106 PRO A N 1
ATOM 807 C CA . PRO A 1 106 ? -8.438 -8.767 -15.714 1.00 97.06 106 PRO A CA 1
ATOM 808 C C . PRO A 1 106 ? -7.064 -8.084 -15.808 1.00 97.06 106 PRO A C 1
ATOM 810 O O . PRO A 1 106 ? -6.233 -8.451 -16.637 1.00 97.06 106 PRO A O 1
ATOM 813 N N . ALA A 1 107 ? -6.798 -7.112 -14.929 1.00 96.38 107 ALA A N 1
ATOM 814 C CA . ALA A 1 107 ? -5.515 -6.424 -14.834 1.00 96.38 107 ALA A CA 1
ATOM 815 C C . ALA A 1 107 ? -4.364 -7.305 -14.304 1.00 96.38 107 ALA A C 1
ATOM 817 O O . ALA A 1 107 ? -3.207 -6.913 -14.465 1.00 96.38 107 ALA A O 1
ATOM 818 N N . SER A 1 108 ? -4.641 -8.479 -13.721 1.00 96.75 108 SER A N 1
ATOM 819 C CA . SER A 1 108 ? -3.635 -9.454 -13.261 1.00 96.75 108 SER A CA 1
ATOM 820 C C . SER A 1 108 ? -2.702 -9.930 -14.365 1.00 96.75 108 SER A C 1
ATOM 822 O O . SER A 1 108 ? -1.556 -10.270 -14.099 1.00 96.75 108 SER A O 1
ATOM 824 N N . LYS A 1 109 ? -3.128 -9.867 -15.631 1.00 95.56 109 LYS A N 1
ATOM 825 C CA . LYS A 1 109 ? -2.245 -10.144 -16.775 1.00 95.56 109 LYS A CA 1
ATOM 826 C C . LYS A 1 109 ? -1.052 -9.179 -16.889 1.00 95.56 109 LYS A C 1
ATOM 828 O O . LYS A 1 109 ? -0.097 -9.489 -17.587 1.00 95.56 109 LYS A O 1
ATOM 833 N N . TYR A 1 110 ? -1.116 -8.023 -16.220 1.00 94.06 110 TYR A N 1
ATOM 834 C CA . TYR A 1 110 ? -0.050 -7.018 -16.152 1.00 94.06 110 TYR A CA 1
ATOM 835 C C . TYR A 1 110 ? 0.707 -7.047 -14.810 1.00 94.06 110 TYR A C 1
ATOM 837 O O . TYR A 1 110 ? 1.350 -6.058 -14.431 1.00 94.06 110 TYR A O 1
ATOM 845 N N . ALA A 1 111 ? 0.571 -8.122 -14.029 1.00 93.38 111 ALA A N 1
ATOM 846 C CA . ALA A 1 111 ? 1.411 -8.340 -12.859 1.00 93.38 111 ALA A CA 1
ATOM 847 C C . ALA A 1 111 ? 2.886 -8.487 -13.287 1.00 93.38 111 ALA A C 1
ATOM 849 O O . ALA A 1 111 ? 3.152 -9.032 -14.361 1.00 93.38 111 ALA A O 1
ATOM 850 N N . PRO A 1 112 ? 3.849 -7.983 -12.491 1.00 92.50 112 PRO A N 1
ATOM 851 C CA . PRO A 1 112 ? 5.263 -8.205 -12.767 1.00 92.50 112 PRO A CA 1
ATOM 852 C C . PRO A 1 112 ? 5.581 -9.703 -12.800 1.00 92.50 112 PRO A C 1
ATOM 854 O O . PRO A 1 112 ? 5.191 -10.440 -11.899 1.00 92.50 112 PRO A O 1
ATOM 857 N N . ASP A 1 113 ? 6.311 -10.132 -13.825 1.00 92.75 113 ASP A N 1
ATOM 858 C CA . ASP A 1 113 ? 6.732 -11.517 -14.017 1.00 92.75 113 ASP A CA 1
ATOM 859 C C . ASP A 1 113 ? 8.253 -11.543 -14.167 1.00 92.75 113 ASP A C 1
ATOM 861 O O . ASP A 1 113 ? 8.796 -11.318 -15.251 1.00 92.75 113 ASP A O 1
ATOM 865 N N . MET A 1 114 ? 8.948 -11.779 -13.051 1.00 92.38 114 MET A N 1
ATOM 866 C CA . MET A 1 114 ? 10.411 -11.775 -13.033 1.00 92.38 114 MET A CA 1
ATOM 867 C C . MET A 1 114 ? 11.010 -12.899 -13.873 1.00 92.38 114 MET A C 1
ATOM 869 O O . MET A 1 114 ? 12.135 -12.742 -14.326 1.00 92.38 114 MET A O 1
ATOM 873 N N . SER A 1 115 ? 10.265 -13.972 -14.173 1.00 93.56 115 SER A N 1
ATOM 874 C CA . SER A 1 115 ? 10.743 -15.029 -15.076 1.00 93.56 115 SER A CA 1
ATOM 875 C C . SER A 1 115 ? 10.970 -14.526 -16.506 1.00 93.56 115 SER A C 1
ATOM 877 O O . SER A 1 115 ? 11.756 -15.118 -17.244 1.00 93.56 115 SER A O 1
ATOM 879 N N . LYS A 1 116 ? 10.339 -13.399 -16.861 1.00 91.12 116 LYS A N 1
ATOM 880 C CA . LYS A 1 116 ? 10.471 -12.686 -18.138 1.00 91.12 116 LYS A CA 1
ATOM 881 C C . LYS A 1 116 ? 11.362 -11.449 -18.044 1.00 91.12 116 LYS A C 1
ATOM 883 O O . LYS A 1 116 ? 11.374 -10.618 -18.950 1.00 91.12 116 LYS A O 1
ATOM 888 N N . HIS A 1 117 ? 12.081 -11.270 -16.940 1.00 91.94 117 HIS A N 1
ATOM 889 C CA . HIS A 1 117 ? 13.035 -10.180 -16.837 1.00 91.94 117 HIS A CA 1
ATOM 890 C C . HIS A 1 117 ? 14.219 -10.442 -17.782 1.00 91.94 117 HIS A C 1
ATOM 892 O O . HIS A 1 117 ? 14.751 -11.545 -17.824 1.00 91.94 117 HIS A O 1
ATOM 898 N N . TYR A 1 118 ? 14.679 -9.424 -18.514 1.00 87.38 118 TYR A N 1
ATOM 899 C CA . TYR A 1 118 ? 15.743 -9.589 -19.516 1.00 87.38 118 TYR A CA 1
ATOM 900 C C . TYR A 1 118 ? 17.067 -10.116 -18.916 1.00 87.38 118 TYR A C 1
ATOM 902 O O . TYR A 1 118 ? 17.705 -10.986 -19.494 1.00 87.38 118 TYR A O 1
ATOM 910 N N . ARG A 1 119 ? 17.448 -9.625 -17.723 1.00 86.06 119 ARG A N 1
ATOM 911 C CA . ARG A 1 119 ? 18.633 -10.075 -16.960 1.00 86.06 119 ARG A CA 1
ATOM 912 C C . ARG A 1 119 ? 18.361 -11.195 -15.946 1.00 86.06 119 ARG A C 1
ATOM 914 O O . ARG A 1 119 ? 19.079 -12.181 -15.919 1.00 86.06 119 ARG A O 1
ATOM 921 N N . PHE A 1 120 ? 17.342 -11.029 -15.100 1.00 88.94 120 PHE A N 1
ATOM 922 C CA . PHE A 1 120 ? 17.022 -11.929 -13.983 1.00 88.94 120 PHE A CA 1
ATOM 923 C C . PHE A 1 120 ? 15.924 -12.962 -14.294 1.00 88.94 120 PHE A C 1
ATOM 925 O O . PHE A 1 120 ? 15.372 -13.568 -13.377 1.00 88.94 120 PHE A O 1
ATOM 932 N N . GLY A 1 121 ? 15.568 -13.127 -15.570 1.00 89.25 121 GLY A N 1
ATOM 933 C CA . GLY A 1 121 ? 14.577 -14.097 -16.023 1.00 89.25 121 GLY A CA 1
ATOM 934 C C . GLY A 1 121 ? 15.051 -15.537 -15.915 1.00 89.25 121 GLY A C 1
ATOM 935 O O . GLY A 1 121 ? 16.199 -15.827 -15.576 1.00 89.25 121 GLY A O 1
ATOM 936 N N . ASN A 1 122 ? 14.158 -16.470 -16.237 1.00 92.31 122 ASN A N 1
ATOM 937 C CA . ASN A 1 122 ? 14.565 -17.864 -16.348 1.00 92.31 122 ASN A CA 1
ATOM 938 C C . ASN A 1 122 ? 15.544 -18.043 -17.528 1.00 92.31 122 ASN A C 1
ATOM 940 O O . ASN A 1 122 ? 15.548 -17.269 -18.489 1.00 92.31 122 ASN A O 1
ATOM 944 N N . LYS A 1 123 ? 16.397 -19.073 -17.454 1.00 87.31 123 LYS A N 1
ATOM 945 C CA . LYS A 1 123 ? 17.481 -19.282 -18.430 1.00 87.31 123 LYS A CA 1
ATOM 946 C C . LYS A 1 123 ? 16.975 -19.379 -19.871 1.00 87.31 123 LYS A C 1
ATOM 948 O O . LYS A 1 123 ? 17.633 -18.877 -20.777 1.00 87.31 123 LYS A O 1
ATOM 953 N N . GLU A 1 124 ? 15.823 -20.013 -20.079 1.00 88.06 124 GLU A N 1
ATOM 954 C CA . GLU A 1 124 ? 15.224 -20.187 -21.406 1.00 88.06 124 GLU A CA 1
ATOM 955 C C . GLU A 1 124 ? 14.795 -18.852 -22.016 1.00 88.06 124 GLU A C 1
ATOM 957 O O . GLU A 1 124 ? 15.122 -18.564 -23.167 1.00 88.06 124 GLU A O 1
ATOM 962 N N . PHE A 1 125 ? 14.113 -18.015 -21.232 1.00 87.81 125 PHE A N 1
ATOM 963 C CA . PHE A 1 125 ? 13.673 -16.689 -21.642 1.00 87.81 125 PHE A CA 1
ATOM 964 C C . PHE A 1 125 ? 14.869 -15.797 -21.964 1.00 87.81 125 PHE A C 1
ATOM 966 O O . PHE A 1 125 ? 14.926 -15.212 -23.045 1.00 87.81 125 PHE A O 1
ATOM 973 N N . VAL A 1 126 ? 15.856 -15.744 -21.065 1.00 86.44 126 VAL A N 1
ATOM 974 C CA . VAL A 1 126 ? 17.061 -14.931 -21.266 1.00 86.44 126 VAL A CA 1
ATOM 975 C C . VAL A 1 126 ? 17.805 -15.391 -22.519 1.00 86.44 126 VAL A C 1
ATOM 977 O O . VAL A 1 126 ? 18.057 -14.577 -23.399 1.00 86.44 126 VAL A O 1
ATOM 980 N N . LYS A 1 127 ? 18.072 -16.694 -22.679 1.00 84.69 127 LYS A N 1
ATOM 981 C CA . LYS A 1 127 ? 18.761 -17.234 -23.867 1.00 84.69 127 LYS A CA 1
ATOM 982 C C . LYS A 1 127 ? 18.023 -16.926 -25.172 1.00 84.69 127 LYS A C 1
ATOM 984 O O . LYS A 1 127 ? 18.661 -16.686 -26.189 1.00 84.69 127 LYS A O 1
ATOM 989 N N . LYS A 1 128 ? 16.689 -16.959 -25.160 1.00 86.31 128 LYS A N 1
ATOM 990 C CA . LYS A 1 128 ? 15.866 -16.686 -26.346 1.00 86.31 128 LYS A CA 1
ATOM 991 C C . LYS A 1 128 ? 15.887 -15.212 -26.756 1.00 86.31 128 LYS A C 1
ATOM 993 O O . LYS A 1 128 ? 15.753 -14.916 -27.939 1.00 86.31 128 LYS A O 1
ATOM 998 N N . HIS A 1 129 ? 15.994 -14.306 -25.789 1.00 84.69 129 HIS A N 1
ATOM 999 C CA . HIS A 1 129 ? 15.795 -12.873 -26.003 1.00 84.69 129 HIS A CA 1
ATOM 1000 C C . HIS A 1 129 ? 17.075 -12.033 -25.874 1.00 84.69 129 HIS A C 1
ATOM 1002 O O . HIS A 1 129 ? 17.017 -10.833 -26.126 1.00 84.69 129 HIS A O 1
ATOM 1008 N N . HIS A 1 130 ? 18.217 -12.637 -25.529 1.00 81.00 130 HIS A N 1
ATOM 1009 C CA . HIS A 1 130 ? 19.523 -11.976 -25.490 1.00 81.00 130 HIS A CA 1
ATOM 1010 C C . HIS A 1 130 ? 20.512 -12.551 -26.502 1.00 81.00 130 HIS A C 1
ATOM 1012 O O . HIS A 1 130 ? 20.681 -13.765 -26.619 1.00 81.00 130 HIS A O 1
ATOM 1018 N N . THR A 1 131 ? 21.244 -11.654 -27.160 1.00 70.69 131 THR A N 1
ATOM 1019 C CA . THR A 1 131 ? 22.429 -11.995 -27.951 1.00 70.69 131 THR A CA 1
ATOM 1020 C C . THR A 1 131 ? 23.583 -12.379 -27.011 1.00 70.69 131 THR A C 1
ATOM 1022 O O . THR A 1 131 ? 23.816 -11.672 -26.023 1.00 70.69 131 THR A O 1
ATOM 1025 N N . PRO A 1 132 ? 24.327 -13.468 -27.282 1.00 64.31 132 PRO A N 1
ATOM 1026 C CA . PRO A 1 132 ? 25.523 -13.811 -26.514 1.00 64.31 132 PRO A CA 1
ATOM 1027 C C . PRO A 1 132 ? 26.534 -12.649 -26.525 1.00 64.31 132 PRO A C 1
ATOM 1029 O O . PRO A 1 132 ? 26.880 -12.167 -27.600 1.00 64.31 132 PRO A O 1
ATOM 1032 N N . GLY A 1 133 ? 26.993 -12.202 -25.346 1.00 63.34 133 GLY A N 1
ATOM 1033 C CA . GLY A 1 133 ? 28.045 -11.177 -25.204 1.00 63.34 133 GLY A CA 1
ATOM 1034 C C . GLY A 1 133 ? 27.640 -9.827 -24.590 1.00 63.34 133 GLY A C 1
ATOM 1035 O O . GLY A 1 133 ? 28.480 -8.947 -24.509 1.00 63.34 133 GLY A O 1
ATOM 1036 N N . GLN A 1 134 ? 26.391 -9.640 -24.143 1.00 57.84 134 GLN A N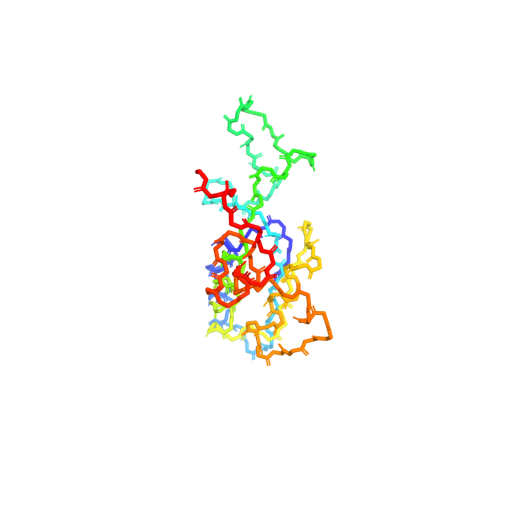 1
ATOM 1037 C CA . GLN A 1 134 ? 25.953 -8.421 -23.422 1.00 57.84 134 GLN A CA 1
ATOM 1038 C C . GLN A 1 134 ? 25.760 -8.623 -21.907 1.00 57.84 134 GLN A C 1
ATOM 1040 O O . GLN A 1 134 ? 25.000 -7.896 -21.267 1.00 57.84 134 GLN A O 1
ATOM 1045 N N . GLN A 1 135 ? 26.383 -9.652 -21.335 1.00 56.12 135 GLN A N 1
ATOM 1046 C CA . GLN A 1 135 ? 26.359 -9.901 -19.893 1.00 56.12 135 GLN A CA 1
ATOM 1047 C C . GLN A 1 135 ? 27.741 -9.607 -19.314 1.00 56.12 135 GLN A C 1
ATOM 1049 O O . GLN A 1 135 ? 28.435 -10.529 -18.899 1.00 56.12 135 GLN A O 1
ATOM 1054 N N . ASP A 1 136 ? 28.104 -8.325 -19.322 1.00 54.19 136 ASP A N 1
ATOM 1055 C CA . ASP A 1 136 ? 29.171 -7.794 -18.472 1.00 54.19 136 ASP A CA 1
ATOM 1056 C C . ASP A 1 136 ? 28.585 -7.375 -17.102 1.00 54.19 136 ASP A C 1
ATOM 1058 O O . ASP A 1 136 ? 27.430 -6.858 -17.029 1.00 54.19 136 ASP A O 1
#

Secondary structure (DSSP, 8-state):
-BSSB-HHHHHHHHHHHHHH--S--EEB--SB---SSS-BGGGPBPTTT-SB-TTTSGGGGBPPHHHHHHHHHHHHHHT-SEE---TT--HHHHHHHHHHTT---GGGGGS--GGG-TTTS-HHHHHHHS-TT---

Sequence (136 aa):
LNCCRGPSTMLPLLKEIKKVCKGPIAALPVPFRTTSEEPTMEVLTDPDTGMPAFPVDLPRFFCSRTQIAEFAAQAKEIGVQYIGLCCGNASHYTRLLAEEYGRKPPASKYAPDMSKHYRFGNKEFVKKHHTPGQQD

Foldseek 3Di:
DAAFFALVLVLVVLLVCLVPDPDAAEDAYAQFDADPVGGTLQRDADPVPRHRCPPPNRPVGGHDLVRLLVSLLSCVVSPHDHYYYDPNDDPLSRCSSCVSVVHHPPCVVVHDDQLCPCPRHPPVNVVVPDDPPPPD

pLDDT: mean 94.68, std 8.1, range [54.19, 98.81]

Radius of gyration: 18.69 Å; chains: 1; bounding box: 50×41×47 Å

Organism: Magallana gigas (NCBI:txid29159)